Protein AF-A0A8J3TMH6-F1 (afdb_monomer_lite)

Foldseek 3Di:
DVVLLVVLLVLLVVLLVPLVVLLVVLVVCVVVLNLAVVVLVVLVVVLVVSVVSLVVSVVSCPPCRVSNVVSVVSSVVSVVSSVVSNVSNVVSVVVVVPDPPPPDDDDDDDDPDDDD

Structure (mmCIF, N/CA/C/O backbone):
data_AF-A0A8J3TMH6-F1
#
_entry.id   AF-A0A8J3TMH6-F1
#
loop_
_atom_site.group_PDB
_atom_site.id
_atom_site.type_symbol
_atom_site.label_atom_id
_atom_site.label_alt_id
_atom_site.label_comp_id
_atom_site.label_asym_id
_atom_site.label_entity_id
_atom_site.label_seq_id
_atom_site.pdbx_PDB_ins_code
_atom_site.Cartn_x
_atom_site.Cartn_y
_atom_site.Cartn_z
_atom_site.occupancy
_atom_site.B_iso_or_equiv
_atom_site.auth_seq_id
_atom_site.auth_comp_id
_atom_site.auth_asym_id
_atom_site.auth_atom_id
_atom_site.pdbx_PDB_model_num
ATOM 1 N N . MET A 1 1 ? 16.696 1.386 -23.619 1.00 78.50 1 MET A N 1
ATOM 2 C CA . MET A 1 1 ? 15.363 0.737 -23.656 1.00 78.50 1 MET A CA 1
ATOM 3 C C . MET A 1 1 ? 15.251 -0.391 -22.636 1.00 78.50 1 MET A C 1
ATOM 5 O O . MET A 1 1 ? 14.458 -0.252 -21.721 1.00 78.50 1 MET A O 1
ATOM 9 N N . ALA A 1 2 ? 16.015 -1.488 -22.762 1.00 90.19 2 ALA A N 1
ATOM 10 C CA . ALA A 1 2 ? 15.922 -2.626 -21.835 1.00 90.19 2 ALA A CA 1
ATOM 11 C C . ALA A 1 2 ? 16.377 -2.284 -20.406 1.00 90.19 2 ALA A C 1
ATOM 13 O O . ALA A 1 2 ? 15.669 -2.607 -19.463 1.00 90.19 2 ALA A O 1
ATOM 14 N N . GLU A 1 3 ? 17.492 -1.567 -20.269 1.00 91.75 3 GLU A N 1
ATOM 15 C CA . GLU A 1 3 ? 18.019 -1.099 -18.979 1.00 91.75 3 GLU A CA 1
ATOM 16 C C . GLU A 1 3 ? 17.031 -0.175 -18.252 1.00 91.75 3 GLU A C 1
ATOM 18 O O . GLU A 1 3 ? 16.625 -0.472 -17.139 1.00 91.75 3 GLU A O 1
ATOM 23 N N . GLN A 1 4 ? 16.504 0.846 -18.936 1.00 91.94 4 GLN A N 1
ATOM 24 C CA . GLN A 1 4 ? 15.466 1.726 -18.376 1.00 91.94 4 GLN A CA 1
ATOM 25 C C . GLN A 1 4 ? 14.213 0.962 -17.922 1.00 91.94 4 GLN A C 1
ATOM 27 O O . GLN A 1 4 ? 13.669 1.265 -16.866 1.00 91.94 4 GLN A O 1
ATOM 32 N N . ARG A 1 5 ? 13.758 -0.052 -18.679 1.00 95.44 5 ARG A N 1
ATOM 33 C CA . ARG A 1 5 ? 12.649 -0.907 -18.223 1.00 95.44 5 ARG A CA 1
ATOM 34 C C . ARG A 1 5 ? 13.018 -1.681 -16.963 1.00 95.44 5 ARG A C 1
ATOM 36 O O . ARG A 1 5 ? 12.193 -1.735 -16.068 1.00 95.44 5 ARG A O 1
ATOM 43 N N . ALA A 1 6 ? 14.221 -2.250 -16.890 1.00 96.56 6 ALA A N 1
ATOM 44 C CA . ALA A 1 6 ? 14.680 -2.989 -15.715 1.00 96.56 6 ALA A CA 1
ATOM 45 C C . ALA A 1 6 ? 14.780 -2.088 -14.472 1.00 96.56 6 ALA A C 1
ATOM 47 O O . ALA A 1 6 ? 14.364 -2.493 -13.393 1.00 96.56 6 ALA A O 1
ATOM 48 N N . GLU A 1 7 ? 15.243 -0.845 -14.628 1.00 97.25 7 GLU A N 1
ATOM 49 C CA . GLU A 1 7 ? 15.255 0.143 -13.543 1.00 97.25 7 GLU A CA 1
ATOM 50 C C . GLU A 1 7 ? 13.842 0.474 -13.044 1.00 97.25 7 GLU A C 1
ATOM 52 O O . GLU A 1 7 ? 13.613 0.524 -11.839 1.00 97.25 7 GLU A O 1
ATOM 57 N N . ARG A 1 8 ? 12.881 0.705 -13.954 1.00 98.44 8 ARG A N 1
ATOM 58 C CA . ARG A 1 8 ? 11.480 0.947 -13.560 1.00 98.44 8 ARG A CA 1
ATOM 59 C C . ARG A 1 8 ? 10.862 -0.288 -12.902 1.00 98.44 8 ARG A C 1
ATOM 61 O O . ARG A 1 8 ? 10.111 -0.150 -11.945 1.00 98.44 8 ARG A O 1
ATOM 68 N N . ASP A 1 9 ? 11.180 -1.478 -13.408 1.00 98.19 9 ASP A N 1
ATOM 69 C CA . ASP A 1 9 ? 10.691 -2.750 -12.874 1.00 98.19 9 ASP A CA 1
ATOM 70 C C . ASP A 1 9 ? 11.177 -2.984 -11.439 1.00 98.19 9 ASP A C 1
ATOM 72 O O . ASP A 1 9 ? 10.385 -3.370 -10.583 1.00 98.19 9 ASP A O 1
ATOM 76 N N . ALA A 1 10 ? 12.443 -2.658 -11.155 1.00 98.50 10 ALA A N 1
ATOM 77 C CA . ALA A 1 10 ? 13.001 -2.705 -9.807 1.00 98.50 10 ALA A CA 1
ATOM 78 C C . ALA A 1 10 ? 12.283 -1.734 -8.856 1.00 98.50 10 ALA A C 1
ATOM 80 O O . ALA A 1 10 ? 11.852 -2.141 -7.782 1.00 98.50 10 ALA A O 1
ATOM 81 N N . GLU A 1 11 ? 12.065 -0.479 -9.267 1.00 98.62 11 GLU A N 1
ATOM 82 C CA . GLU A 1 11 ? 11.321 0.480 -8.438 1.00 98.62 11 GLU A CA 1
ATOM 83 C C . GLU A 1 11 ? 9.869 0.034 -8.188 1.00 98.62 11 GLU A C 1
ATOM 85 O O . GLU A 1 11 ? 9.356 0.175 -7.079 1.00 98.62 11 GLU A O 1
ATOM 90 N N . TYR A 1 12 ? 9.190 -0.531 -9.193 1.00 98.81 12 TYR A N 1
ATOM 91 C CA . TYR A 1 12 ? 7.853 -1.100 -9.003 1.00 98.81 12 TYR A CA 1
ATOM 92 C C . TYR A 1 12 ? 7.864 -2.303 -8.054 1.00 98.81 12 TYR A C 1
ATOM 94 O O . TYR A 1 12 ? 6.944 -2.440 -7.247 1.00 98.81 12 TYR A O 1
ATOM 102 N N . ALA A 1 13 ? 8.886 -3.159 -8.125 1.00 98.75 13 ALA A N 1
ATOM 103 C CA . ALA A 1 13 ? 9.043 -4.283 -7.210 1.00 98.75 13 ALA A CA 1
ATOM 104 C C . ALA A 1 13 ? 9.215 -3.812 -5.758 1.00 98.75 13 ALA A C 1
ATOM 106 O O . ALA A 1 13 ? 8.595 -4.392 -4.870 1.00 98.75 13 ALA A O 1
ATOM 107 N N . GLU A 1 14 ? 9.946 -2.719 -5.515 1.00 98.75 14 GLU A N 1
ATOM 108 C CA . GLU A 1 14 ? 10.066 -2.138 -4.171 1.00 98.75 14 GLU A CA 1
ATOM 109 C C . GLU A 1 14 ? 8.718 -1.633 -3.627 1.00 98.75 14 GLU A C 1
ATOM 111 O O . GLU A 1 14 ? 8.433 -1.791 -2.437 1.00 98.75 14 GLU A O 1
ATOM 116 N N . VAL A 1 15 ? 7.854 -1.054 -4.475 1.00 98.75 15 VAL A N 1
ATOM 117 C CA . VAL A 1 15 ? 6.484 -0.686 -4.063 1.00 98.75 15 VAL A CA 1
ATOM 118 C C . VAL A 1 15 ? 5.729 -1.931 -3.609 1.00 98.75 15 VAL A C 1
ATOM 120 O O . VAL A 1 15 ? 5.159 -1.945 -2.518 1.00 98.75 15 VAL A O 1
ATOM 123 N N . VAL A 1 16 ? 5.751 -2.988 -4.427 1.00 98.88 16 VAL A N 1
ATOM 124 C CA . VAL A 1 16 ? 5.078 -4.257 -4.115 1.00 98.88 16 VAL A CA 1
ATOM 125 C C . VAL A 1 16 ? 5.616 -4.856 -2.818 1.00 98.88 16 VAL A C 1
ATOM 127 O O . VAL A 1 16 ? 4.822 -5.290 -1.995 1.00 98.88 16 VAL A O 1
ATOM 130 N N . GLU A 1 17 ? 6.929 -4.834 -2.598 1.00 98.81 17 GLU A N 1
ATOM 131 C CA . GLU A 1 17 ? 7.573 -5.384 -1.401 1.00 98.81 17 GLU A CA 1
ATOM 132 C C . GLU A 1 17 ? 7.180 -4.653 -0.111 1.00 98.81 17 GLU A C 1
ATOM 134 O O . GLU A 1 17 ? 7.104 -5.277 0.946 1.00 98.81 17 GLU A O 1
ATOM 139 N N . ARG A 1 18 ? 6.910 -3.343 -0.172 1.00 98.69 18 ARG A N 1
ATOM 140 C CA . ARG A 1 18 ? 6.609 -2.535 1.023 1.00 98.69 18 ARG A CA 1
ATOM 141 C C . ARG A 1 18 ? 5.134 -2.521 1.421 1.00 98.69 18 ARG A C 1
ATOM 143 O O . ARG A 1 18 ? 4.828 -2.343 2.598 1.00 98.69 18 ARG A O 1
ATOM 150 N N . THR A 1 19 ? 4.218 -2.736 0.478 1.00 98.75 19 THR A N 1
ATOM 151 C CA . THR A 1 19 ? 2.766 -2.764 0.759 1.00 98.75 19 THR A CA 1
ATOM 152 C C . THR A 1 19 ? 2.300 -3.807 1.799 1.00 98.75 19 THR A C 1
ATOM 154 O O . THR A 1 19 ? 1.382 -3.488 2.554 1.00 98.75 19 THR A O 1
ATOM 157 N N . PRO A 1 20 ? 2.904 -5.008 1.950 1.00 98.75 20 PRO A N 1
ATOM 158 C CA . PRO A 1 20 ? 2.470 -5.993 2.939 1.00 98.75 20 PRO A CA 1
ATOM 159 C C . PRO A 1 20 ? 2.618 -5.521 4.386 1.00 98.75 20 PRO A C 1
ATOM 161 O O . PRO A 1 20 ? 1.818 -5.924 5.225 1.00 98.75 20 PRO A O 1
ATOM 164 N N . ALA A 1 21 ? 3.607 -4.670 4.686 1.00 98.62 21 ALA A N 1
ATOM 165 C CA . ALA A 1 21 ? 3.788 -4.126 6.032 1.00 98.62 21 ALA A CA 1
ATOM 166 C C . ALA A 1 21 ? 2.604 -3.229 6.429 1.00 98.62 21 ALA A C 1
ATOM 168 O O . ALA A 1 21 ? 2.012 -3.437 7.483 1.00 98.62 21 ALA A O 1
ATOM 169 N N . PHE A 1 22 ? 2.196 -2.329 5.530 1.00 98.62 22 PHE A N 1
ATOM 170 C CA . PHE A 1 22 ? 1.009 -1.487 5.698 1.00 98.62 22 PHE A CA 1
ATOM 171 C C . PHE A 1 22 ? -0.268 -2.321 5.891 1.00 98.62 22 PHE A C 1
ATOM 173 O O . PHE A 1 22 ? -1.058 -2.083 6.801 1.00 98.62 22 PHE A O 1
ATOM 180 N N . LEU A 1 23 ? -0.459 -3.358 5.068 1.00 98.75 23 LEU A N 1
ATOM 181 C CA . LEU A 1 23 ? -1.619 -4.249 5.185 1.00 98.75 23 LEU A CA 1
ATOM 182 C C . LEU A 1 23 ? -1.641 -5.006 6.524 1.00 98.75 23 LEU A C 1
ATOM 184 O O . LEU A 1 23 ? -2.705 -5.175 7.124 1.00 98.75 23 LEU A O 1
ATOM 188 N N . ALA A 1 24 ? -0.480 -5.465 6.995 1.00 98.62 24 ALA A N 1
ATOM 189 C CA . ALA A 1 24 ? -0.354 -6.162 8.272 1.00 98.62 24 ALA A CA 1
ATOM 190 C C . ALA A 1 24 ? -0.634 -5.240 9.467 1.00 98.62 24 ALA A C 1
ATOM 192 O O . ALA A 1 24 ? -1.219 -5.681 10.460 1.00 98.62 24 ALA A O 1
ATOM 193 N N . GLU A 1 25 ? -0.248 -3.970 9.370 1.00 98.19 25 GLU A N 1
ATOM 194 C CA . GLU A 1 25 ? -0.535 -2.949 10.374 1.00 98.19 25 GLU A CA 1
ATOM 195 C C . GLU A 1 25 ? -2.039 -2.679 10.477 1.00 98.19 25 GLU A C 1
ATOM 197 O O . GLU A 1 25 ? -2.609 -2.907 11.545 1.00 98.19 25 GLU A O 1
ATOM 202 N N . ILE A 1 26 ? -2.718 -2.382 9.359 1.00 97.88 26 ILE A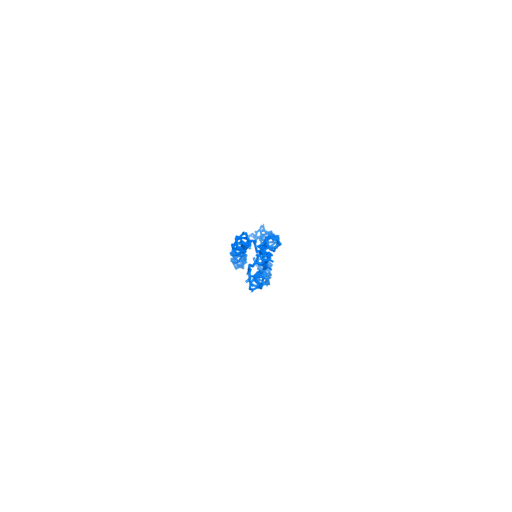 N 1
ATOM 203 C CA . ILE A 1 26 ? -4.187 -2.235 9.325 1.00 97.88 26 ILE A CA 1
ATOM 204 C C . ILE A 1 26 ? -4.882 -3.457 9.934 1.00 97.88 26 ILE A C 1
ATOM 206 O O . ILE A 1 26 ? -5.798 -3.328 10.753 1.00 97.88 26 ILE A O 1
ATOM 210 N N . GLN A 1 27 ? -4.455 -4.665 9.554 1.00 97.38 27 GLN A N 1
ATOM 211 C CA . GLN A 1 27 ? -5.036 -5.894 10.087 1.00 97.38 27 GLN A CA 1
ATOM 212 C C . GLN A 1 27 ? -4.825 -6.007 11.602 1.00 97.38 27 GLN A C 1
ATOM 214 O O . GLN A 1 27 ? -5.743 -6.403 12.324 1.00 97.38 27 GLN A O 1
ATOM 219 N N . THR A 1 28 ? -3.632 -5.663 12.087 1.00 97.31 28 THR A N 1
ATOM 220 C CA . THR A 1 28 ? -3.289 -5.709 13.511 1.00 97.31 28 THR A CA 1
ATOM 221 C C . THR A 1 28 ? -4.131 -4.722 14.311 1.00 97.31 28 THR A C 1
ATOM 223 O O . THR A 1 28 ? -4.688 -5.100 15.346 1.00 97.31 28 THR A O 1
ATOM 226 N N . GLU A 1 29 ? -4.278 -3.490 13.830 1.00 96.19 29 GLU A N 1
ATOM 227 C CA . GLU A 1 29 ? -5.086 -2.470 14.497 1.00 96.19 29 GLU A CA 1
ATOM 228 C C . GLU A 1 29 ? -6.570 -2.824 14.500 1.00 96.19 29 GLU A C 1
ATOM 230 O O . GLU A 1 29 ? -7.229 -2.763 15.544 1.00 96.19 29 GLU A O 1
ATOM 235 N N . THR A 1 30 ? -7.077 -3.325 13.373 1.00 94.00 30 THR A N 1
ATOM 236 C CA . THR A 1 30 ? -8.448 -3.840 13.269 1.00 94.00 30 THR A CA 1
ATOM 237 C C . THR A 1 30 ? -8.688 -4.971 14.271 1.00 94.00 30 THR A C 1
ATOM 239 O O . THR A 1 30 ? -9.654 -4.935 15.033 1.00 94.00 30 THR A O 1
ATOM 242 N N . ALA A 1 31 ? -7.790 -5.961 14.329 1.00 94.25 31 ALA A N 1
ATOM 243 C CA . ALA A 1 31 ? -7.915 -7.113 15.223 1.00 94.25 31 ALA A CA 1
ATOM 244 C C . ALA A 1 31 ? -7.835 -6.732 16.711 1.00 94.25 31 ALA A C 1
ATOM 246 O O . ALA A 1 31 ? -8.434 -7.399 17.555 1.00 94.25 31 ALA A O 1
ATOM 247 N N . ARG A 1 32 ? -7.118 -5.653 17.040 1.00 94.19 32 ARG A N 1
ATOM 248 C CA . ARG A 1 32 ? -7.028 -5.101 18.401 1.00 94.19 32 ARG A CA 1
ATOM 249 C C . ARG A 1 32 ? -8.205 -4.195 18.769 1.00 94.19 32 ARG A C 1
ATOM 251 O O . ARG A 1 32 ? -8.243 -3.703 19.894 1.00 94.19 32 ARG A O 1
ATOM 258 N N . GLY A 1 33 ? -9.152 -3.968 17.855 1.00 90.94 33 GLY A N 1
ATOM 259 C CA . GLY A 1 33 ? -10.257 -3.032 18.063 1.00 90.94 33 GLY A CA 1
ATOM 260 C C . GLY A 1 33 ? -9.795 -1.575 18.138 1.00 90.94 33 GLY A C 1
ATOM 261 O O . GL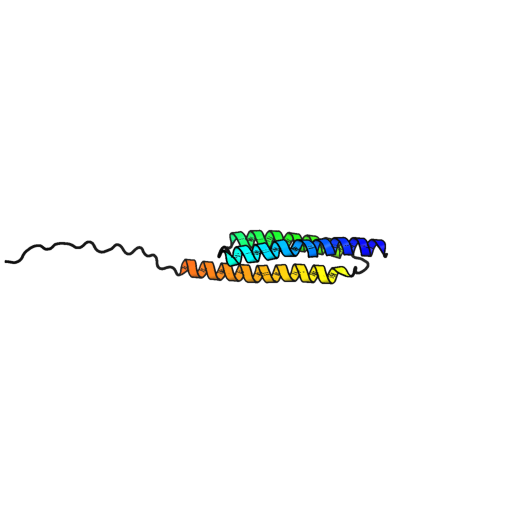Y A 1 33 ? -10.459 -0.758 18.770 1.00 90.94 33 GLY A O 1
ATOM 262 N N . ARG A 1 34 ? -8.648 -1.259 17.525 1.00 92.38 34 ARG A N 1
ATOM 263 C CA . ARG A 1 34 ? -8.040 0.077 17.480 1.00 92.38 34 ARG A CA 1
ATOM 264 C C . ARG A 1 34 ? -8.286 0.792 16.149 1.00 92.38 34 ARG A C 1
ATOM 266 O O . ARG A 1 34 ? -7.598 1.749 15.833 1.00 92.38 34 ARG A O 1
ATOM 273 N N . ALA A 1 35 ? -9.308 0.389 15.396 1.00 93.38 35 ALA A N 1
ATOM 274 C CA . ALA A 1 35 ? -9.817 1.199 14.293 1.00 93.38 35 ALA A CA 1
ATOM 275 C C . ALA A 1 35 ? -10.434 2.489 14.855 1.00 93.38 35 ALA A C 1
ATOM 277 O O . ALA A 1 35 ? -11.582 2.500 15.290 1.00 93.38 35 ALA A O 1
ATOM 278 N N . THR A 1 36 ? -9.645 3.558 14.911 1.00 94.94 36 THR A N 1
ATOM 279 C CA . THR A 1 36 ? -10.063 4.890 15.366 1.00 94.94 36 THR A CA 1
ATOM 280 C C . THR A 1 36 ? -9.768 5.910 14.275 1.00 94.94 36 THR A C 1
ATOM 282 O O . THR A 1 36 ? -8.925 5.658 13.419 1.00 94.94 36 THR A O 1
ATOM 285 N N . TYR A 1 37 ? -10.418 7.076 14.311 1.00 95.19 37 TYR A N 1
ATOM 286 C CA . TYR A 1 37 ? -10.156 8.124 13.319 1.00 95.19 37 TYR A CA 1
ATOM 287 C C . TYR A 1 37 ? -8.691 8.579 13.293 1.00 95.19 37 TYR A C 1
ATOM 289 O O . TYR A 1 37 ? -8.169 8.831 12.219 1.00 95.19 37 TYR A O 1
ATOM 297 N N . ALA A 1 38 ? -8.009 8.616 14.442 1.00 96.12 38 ALA A N 1
ATOM 298 C CA . ALA A 1 38 ? -6.593 8.981 14.492 1.00 96.12 38 ALA A CA 1
ATOM 299 C C . ALA A 1 38 ? -5.701 7.968 13.746 1.00 96.12 38 ALA A C 1
ATOM 301 O O . ALA A 1 38 ? -4.820 8.358 12.990 1.00 96.12 38 ALA A O 1
ATOM 302 N N . GLU A 1 39 ? -5.967 6.672 13.919 1.00 97.00 39 GLU A N 1
ATOM 303 C CA . GLU A 1 39 ? -5.231 5.592 13.238 1.00 97.00 39 GLU A CA 1
ATOM 304 C C . GLU A 1 39 ? -5.554 5.553 11.733 1.00 97.00 39 GLU A C 1
ATOM 306 O O . GLU A 1 39 ? -4.701 5.228 10.906 1.00 97.00 39 GLU A O 1
ATOM 311 N N . VAL A 1 40 ? -6.788 5.914 11.363 1.00 98.19 40 VAL A N 1
ATOM 312 C CA . VAL A 1 40 ? -7.194 6.104 9.964 1.00 98.19 40 VAL A CA 1
ATOM 313 C C . VAL A 1 40 ? -6.425 7.264 9.336 1.00 98.19 40 VAL A C 1
ATOM 315 O O . VAL A 1 40 ? -5.828 7.060 8.288 1.00 98.19 40 VAL A O 1
ATOM 318 N N . GLU A 1 41 ? -6.376 8.439 9.972 1.00 98.19 41 GLU A N 1
ATOM 319 C CA . GLU A 1 41 ? -5.643 9.609 9.459 1.00 98.19 41 GLU A CA 1
ATOM 320 C C . GLU A 1 41 ? -4.140 9.317 9.280 1.00 98.19 41 GLU A C 1
ATOM 322 O O . GLU A 1 41 ? -3.528 9.731 8.291 1.00 98.19 41 GLU A O 1
ATOM 327 N N . GLU A 1 42 ? -3.532 8.562 10.201 1.00 97.94 42 GLU A N 1
ATOM 328 C CA . GLU A 1 42 ? -2.147 8.099 10.059 1.00 97.94 42 GLU A CA 1
ATOM 329 C C . GLU A 1 42 ? -1.986 7.165 8.848 1.00 97.94 42 GLU A C 1
ATOM 331 O O . GLU A 1 42 ? -1.113 7.377 7.999 1.00 97.94 42 GLU A O 1
ATOM 336 N N . SER A 1 43 ? -2.887 6.191 8.706 1.00 98.31 43 SER A N 1
ATOM 337 C CA . SER A 1 43 ? -2.882 5.247 7.585 1.00 98.31 43 SER A CA 1
ATOM 338 C C . SER A 1 43 ? -3.170 5.923 6.233 1.00 98.31 43 SER A C 1
ATOM 340 O O . SER A 1 43 ? -2.604 5.527 5.213 1.00 98.31 43 SER A O 1
ATOM 342 N N . GLU A 1 44 ? -4.008 6.962 6.195 1.00 98.75 44 GLU A N 1
ATOM 343 C CA . GLU A 1 44 ? -4.252 7.802 5.014 1.00 98.75 44 GLU A CA 1
ATOM 344 C C . GLU A 1 44 ? -2.969 8.513 4.575 1.00 98.75 44 GLU A C 1
ATOM 346 O O . GLU A 1 44 ? -2.625 8.501 3.388 1.00 98.75 44 GLU A O 1
ATOM 351 N N . ALA A 1 45 ? -2.224 9.088 5.524 1.00 98.69 45 ALA A N 1
ATOM 352 C CA . ALA A 1 45 ? -0.950 9.740 5.238 1.00 98.69 45 ALA A CA 1
ATOM 353 C C . ALA A 1 45 ? 0.092 8.750 4.689 1.00 98.69 45 ALA A C 1
ATOM 355 O O . ALA A 1 45 ? 0.859 9.096 3.784 1.00 98.69 45 ALA A O 1
ATOM 356 N N . ASP A 1 46 ? 0.118 7.516 5.193 1.00 98.38 46 ASP A N 1
ATOM 357 C CA . ASP A 1 46 ? 1.006 6.467 4.687 1.00 98.38 46 ASP A CA 1
ATOM 358 C C . ASP A 1 46 ? 0.600 5.950 3.308 1.00 98.38 46 ASP A C 1
ATOM 360 O O . ASP A 1 46 ? 1.450 5.803 2.420 1.00 98.38 46 ASP A O 1
ATOM 364 N N . LEU A 1 47 ? -0.695 5.747 3.072 1.00 98.75 47 LEU A N 1
ATOM 365 C CA . LEU A 1 47 ? -1.209 5.409 1.752 1.00 98.75 47 LEU A CA 1
ATOM 366 C C . LEU A 1 47 ? -0.866 6.505 0.730 1.00 98.75 47 LEU A C 1
ATOM 368 O O . LEU A 1 47 ? -0.385 6.195 -0.363 1.00 98.75 47 LEU A O 1
ATOM 372 N N . GLU A 1 48 ? -1.013 7.784 1.089 1.00 98.81 48 GLU A N 1
ATOM 373 C CA . GLU A 1 48 ? -0.662 8.908 0.214 1.00 98.81 48 GLU A CA 1
ATOM 374 C C . GLU A 1 48 ? 0.822 8.862 -0.209 1.00 98.81 48 GLU A C 1
ATOM 376 O O . GLU A 1 48 ? 1.161 9.186 -1.354 1.00 98.81 48 GLU A O 1
ATOM 381 N N . ARG A 1 49 ? 1.727 8.395 0.668 1.00 98.69 49 ARG A N 1
ATOM 382 C CA . ARG A 1 49 ? 3.149 8.193 0.325 1.00 98.69 49 ARG A CA 1
ATOM 383 C C . ARG A 1 49 ? 3.321 7.112 -0.741 1.00 98.69 49 ARG A C 1
ATOM 385 O O . ARG A 1 49 ? 4.072 7.333 -1.694 1.00 98.69 49 ARG A O 1
ATOM 392 N N . PHE A 1 50 ? 2.620 5.981 -0.629 1.00 98.62 50 PHE A N 1
ATOM 393 C CA . PHE A 1 50 ? 2.638 4.938 -1.662 1.00 98.62 50 PHE A CA 1
ATOM 394 C C . PHE A 1 50 ? 2.091 5.445 -2.997 1.00 98.62 50 PHE A C 1
ATOM 396 O O . PHE A 1 50 ? 2.672 5.176 -4.049 1.00 98.62 50 PHE A O 1
ATOM 403 N N . GLU A 1 51 ? 1.003 6.212 -2.967 1.00 98.75 51 GLU A N 1
ATOM 404 C CA . GLU A 1 51 ? 0.385 6.774 -4.166 1.00 98.75 51 GLU A CA 1
ATOM 405 C C . GLU A 1 51 ? 1.307 7.763 -4.881 1.00 98.75 51 GLU A C 1
ATOM 407 O O . GLU A 1 51 ? 1.510 7.655 -6.094 1.00 98.75 51 GLU A O 1
ATOM 412 N N . LYS A 1 52 ? 1.916 8.686 -4.128 1.00 98.88 52 LYS A N 1
ATOM 413 C CA . LYS A 1 52 ? 2.895 9.649 -4.648 1.00 98.88 52 LYS A CA 1
ATOM 414 C C . LYS A 1 52 ? 4.115 8.945 -5.230 1.00 98.88 52 LYS A C 1
ATOM 416 O O . LYS A 1 52 ? 4.569 9.305 -6.318 1.00 98.88 52 LYS A O 1
ATOM 421 N N . TRP A 1 53 ? 4.632 7.929 -4.542 1.00 98.69 53 TRP A N 1
ATOM 422 C CA . TRP A 1 53 ? 5.772 7.158 -5.027 1.00 98.69 53 TRP A CA 1
ATOM 423 C C . TRP A 1 53 ? 5.437 6.422 -6.327 1.00 98.69 53 TRP A C 1
ATOM 425 O O . TRP A 1 53 ? 6.141 6.595 -7.323 1.00 98.69 53 TRP A O 1
ATOM 435 N N . LEU A 1 54 ? 4.318 5.693 -6.363 1.00 98.81 54 LEU A N 1
ATOM 436 C CA . LEU A 1 54 ? 3.860 4.973 -7.549 1.00 98.81 54 LEU A CA 1
ATOM 437 C C . LEU A 1 54 ? 3.638 5.911 -8.745 1.00 98.81 54 LEU A C 1
ATOM 439 O O . LEU A 1 54 ? 4.054 5.596 -9.863 1.00 98.81 54 LEU A O 1
ATOM 443 N N . ALA A 1 55 ? 3.019 7.072 -8.513 1.00 98.75 55 ALA A N 1
ATOM 444 C CA . ALA A 1 55 ? 2.827 8.097 -9.534 1.00 98.75 55 ALA A CA 1
ATOM 445 C C . ALA A 1 55 ? 4.168 8.631 -10.064 1.00 98.75 55 ALA A C 1
ATOM 447 O O . ALA A 1 55 ? 4.328 8.797 -11.273 1.00 98.75 55 ALA A O 1
ATOM 448 N N . GLY A 1 56 ? 5.155 8.835 -9.187 1.00 98.75 56 GLY A N 1
ATOM 449 C CA . GLY A 1 56 ? 6.506 9.253 -9.566 1.00 98.75 56 GLY A CA 1
ATOM 450 C C . GLY A 1 56 ? 7.259 8.218 -10.409 1.00 98.75 56 GLY A C 1
ATOM 451 O O . GLY A 1 56 ? 7.986 8.589 -11.334 1.00 98.75 56 GLY A O 1
ATOM 452 N N . ILE A 1 57 ? 7.072 6.920 -10.145 1.00 98.50 57 ILE A N 1
ATOM 453 C CA . ILE A 1 57 ? 7.626 5.854 -10.996 1.00 98.50 57 ILE A CA 1
ATOM 454 C C . ILE A 1 57 ? 6.930 5.875 -12.361 1.00 98.50 57 ILE A C 1
ATOM 456 O O . ILE A 1 57 ? 7.606 5.928 -13.388 1.00 98.50 57 ILE A O 1
ATOM 460 N N . ALA A 1 58 ? 5.591 5.905 -12.375 1.00 98.38 58 ALA A N 1
ATOM 461 C CA . ALA A 1 58 ? 4.789 5.895 -13.599 1.00 98.38 58 ALA A CA 1
ATOM 462 C C . ALA A 1 58 ? 5.057 7.102 -14.508 1.00 98.38 58 ALA A C 1
ATOM 464 O O . ALA A 1 58 ? 5.143 6.944 -15.722 1.00 98.38 58 ALA A O 1
ATOM 465 N N . ALA A 1 59 ? 5.275 8.289 -13.939 1.00 98.44 59 ALA A N 1
ATOM 466 C CA . ALA A 1 59 ? 5.636 9.485 -14.699 1.00 98.44 59 ALA A CA 1
ATOM 467 C C . ALA A 1 59 ? 6.987 9.358 -15.431 1.00 98.44 59 ALA A C 1
ATOM 469 O O . ALA A 1 59 ? 7.234 10.082 -16.393 1.00 98.44 59 ALA A O 1
ATOM 470 N N . ARG A 1 60 ? 7.864 8.449 -14.982 1.00 97.81 60 ARG A N 1
ATOM 471 C CA . ARG A 1 60 ? 9.180 8.177 -15.583 1.00 97.81 60 ARG A CA 1
ATOM 472 C C . ARG A 1 60 ? 9.199 6.905 -16.437 1.00 97.81 60 ARG A C 1
ATOM 474 O O . ARG A 1 60 ? 10.233 6.593 -17.025 1.00 97.81 60 ARG A O 1
ATOM 481 N N . ASP A 1 61 ? 8.095 6.163 -16.512 1.00 97.94 61 ASP A N 1
ATOM 482 C CA . ASP A 1 61 ? 8.014 4.915 -17.270 1.00 97.94 61 ASP A CA 1
ATOM 483 C C . ASP A 1 61 ? 7.568 5.147 -18.721 1.00 97.94 61 ASP A C 1
ATOM 485 O O . ASP A 1 61 ? 6.417 4.946 -19.099 1.00 97.94 61 ASP A O 1
ATOM 489 N N . TYR A 1 62 ? 8.514 5.549 -19.569 1.00 96.56 62 TYR A N 1
ATOM 490 C CA . TYR A 1 62 ? 8.262 5.774 -20.998 1.00 96.56 62 TYR A CA 1
ATOM 491 C C . TYR A 1 62 ? 8.114 4.483 -21.816 1.00 96.56 62 TYR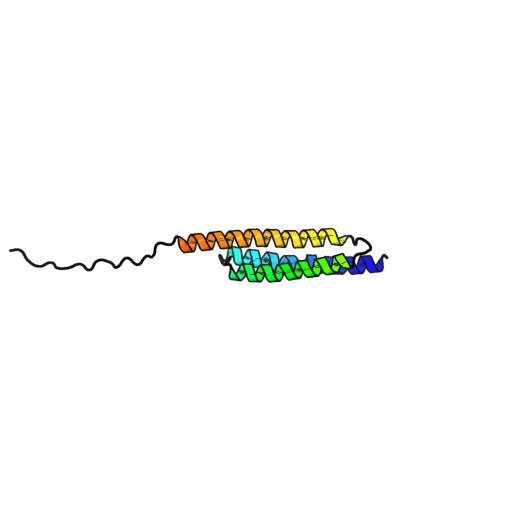 A C 1
ATOM 493 O O . TYR A 1 62 ? 7.719 4.534 -22.982 1.00 96.56 62 TYR A O 1
ATOM 501 N N . PHE A 1 63 ? 8.472 3.327 -21.245 1.00 95.94 63 PHE A N 1
ATOM 502 C CA . PHE A 1 63 ? 8.598 2.067 -21.985 1.00 95.94 63 PHE A CA 1
ATOM 503 C C . PHE A 1 63 ? 7.743 0.932 -21.435 1.00 95.94 63 PHE A C 1
ATOM 505 O O . PHE A 1 63 ? 7.936 -0.207 -21.867 1.00 95.94 63 PHE A O 1
ATOM 512 N N . ASN A 1 64 ? 6.788 1.250 -20.560 1.00 94.88 64 ASN A N 1
ATOM 513 C CA . ASN A 1 64 ? 5.818 0.325 -19.987 1.00 94.88 64 ASN A CA 1
ATOM 514 C C . ASN A 1 64 ? 6.503 -0.902 -19.371 1.00 94.88 64 ASN A C 1
ATOM 516 O O . ASN A 1 64 ? 6.382 -2.023 -19.876 1.00 94.88 64 ASN A O 1
ATOM 520 N N . ALA A 1 65 ? 7.268 -0.682 -18.305 1.00 97.69 65 ALA A N 1
ATOM 521 C CA . ALA A 1 65 ? 7.889 -1.763 -17.555 1.00 97.69 65 ALA A CA 1
ATOM 522 C C . ALA A 1 65 ? 6.825 -2.742 -17.007 1.00 97.69 65 ALA A C 1
ATOM 524 O O . ALA A 1 65 ? 5.755 -2.318 -16.554 1.00 97.69 65 ALA A O 1
ATOM 525 N N . PRO A 1 66 ? 7.084 -4.062 -17.056 1.00 97.19 66 PRO A N 1
ATOM 526 C CA . PRO A 1 66 ? 6.061 -5.078 -16.803 1.00 97.19 66 PRO A CA 1
ATOM 527 C C . PRO A 1 66 ? 5.504 -5.054 -15.368 1.00 97.19 66 PRO A C 1
ATOM 529 O O . PRO A 1 66 ? 4.315 -5.314 -15.170 1.00 97.19 66 PRO A O 1
ATOM 532 N N . GLY A 1 67 ? 6.311 -4.677 -14.375 1.00 98.19 67 GLY A N 1
ATOM 533 C CA . GLY A 1 67 ? 5.937 -4.613 -12.961 1.00 98.19 67 GLY A CA 1
ATOM 534 C C . GLY A 1 67 ? 4.905 -3.540 -12.610 1.00 98.19 67 GLY A C 1
ATOM 535 O O . GLY A 1 67 ? 4.276 -3.618 -11.553 1.00 98.19 67 GLY A O 1
ATOM 536 N N . GLY A 1 68 ? 4.640 -2.576 -13.500 1.00 98.44 68 GLY A N 1
ATOM 537 C CA . GLY A 1 68 ? 3.716 -1.477 -13.213 1.00 98.44 68 GLY A CA 1
ATOM 538 C C . GLY A 1 68 ? 2.291 -1.939 -12.887 1.00 98.44 68 GLY A C 1
ATOM 539 O O . GLY A 1 68 ? 1.607 -1.318 -12.072 1.00 98.44 68 GLY A O 1
ATOM 540 N N . ALA A 1 69 ? 1.828 -3.043 -13.483 1.00 98.56 69 ALA A N 1
ATOM 541 C CA . ALA A 1 69 ? 0.513 -3.606 -13.173 1.00 98.56 69 ALA A CA 1
ATOM 542 C C . ALA A 1 69 ? 0.451 -4.189 -11.751 1.00 98.56 69 ALA A C 1
ATOM 544 O O . ALA A 1 69 ? -0.527 -3.949 -11.042 1.00 98.56 69 ALA A O 1
ATOM 545 N N . ALA A 1 70 ? 1.500 -4.898 -11.325 1.00 98.75 70 ALA A N 1
ATOM 546 C CA . ALA A 1 70 ? 1.583 -5.480 -9.989 1.00 98.75 70 ALA A CA 1
ATOM 547 C C . ALA A 1 70 ? 1.644 -4.392 -8.908 1.00 98.75 70 ALA A C 1
ATOM 549 O O . ALA A 1 70 ? 0.886 -4.449 -7.944 1.00 98.75 70 ALA A O 1
ATOM 550 N N . ALA A 1 71 ? 2.457 -3.351 -9.111 1.00 98.88 71 ALA A N 1
ATOM 551 C CA . ALA A 1 71 ? 2.551 -2.232 -8.174 1.00 98.88 71 ALA A CA 1
ATOM 552 C C . ALA A 1 71 ? 1.223 -1.468 -8.036 1.00 98.88 71 ALA A C 1
ATOM 554 O O . ALA A 1 71 ? 0.800 -1.153 -6.925 1.00 98.88 71 ALA A O 1
ATOM 555 N N . ARG A 1 72 ? 0.509 -1.231 -9.150 1.00 98.88 72 ARG A N 1
ATOM 556 C CA . ARG A 1 72 ? -0.846 -0.652 -9.106 1.00 98.88 72 ARG A CA 1
ATOM 557 C C . ARG A 1 72 ? -1.818 -1.535 -8.333 1.00 98.88 72 ARG A C 1
ATOM 559 O O . ARG A 1 72 ? -2.574 -1.013 -7.522 1.00 98.88 72 ARG A O 1
ATOM 566 N N . ALA A 1 73 ? -1.806 -2.846 -8.569 1.00 98.88 73 ALA A N 1
ATOM 567 C CA . ALA A 1 73 ? -2.679 -3.775 -7.858 1.00 98.88 73 ALA A CA 1
ATOM 568 C C . ALA A 1 73 ? -2.387 -3.795 -6.349 1.00 98.88 73 ALA A C 1
ATOM 570 O O . ALA A 1 73 ? -3.322 -3.766 -5.556 1.00 98.88 73 ALA A O 1
ATOM 571 N N . ALA A 1 74 ? -1.112 -3.770 -5.957 1.00 98.81 74 ALA A N 1
ATOM 572 C CA . ALA A 1 74 ? -0.697 -3.739 -4.559 1.00 98.81 74 ALA A CA 1
ATOM 573 C C . ALA A 1 74 ? -1.173 -2.461 -3.842 1.00 98.81 74 ALA A C 1
ATOM 575 O O . ALA A 1 74 ? -1.816 -2.538 -2.799 1.00 98.81 74 ALA A O 1
ATOM 576 N N . VAL A 1 75 ? -0.979 -1.281 -4.443 1.00 98.88 75 VAL A N 1
ATOM 577 C CA . VAL A 1 75 ? -1.491 -0.021 -3.867 1.00 98.88 75 VAL A CA 1
ATOM 578 C C . VAL A 1 75 ? -3.025 0.009 -3.836 1.00 98.88 75 VAL A C 1
ATOM 580 O O . VAL A 1 75 ? -3.608 0.533 -2.892 1.00 98.88 75 VAL A O 1
ATOM 583 N N . GLN A 1 76 ? -3.708 -0.590 -4.817 1.00 98.88 76 GLN A N 1
ATOM 584 C CA . GLN A 1 76 ? -5.170 -0.732 -4.771 1.00 98.88 76 GLN A CA 1
ATOM 585 C C . GLN A 1 76 ? -5.645 -1.642 -3.631 1.00 98.88 76 GLN A C 1
ATOM 587 O O . GLN A 1 76 ? -6.669 -1.358 -3.016 1.00 98.88 76 GLN A O 1
ATOM 592 N N . GLN A 1 77 ? -4.898 -2.696 -3.296 1.00 98.81 77 GLN A N 1
ATOM 593 C CA . GLN A 1 77 ? -5.193 -3.509 -2.112 1.00 98.81 77 GLN A CA 1
ATOM 594 C C . GLN A 1 77 ? -5.055 -2.688 -0.825 1.00 98.81 77 GLN A C 1
ATOM 596 O O . GLN A 1 77 ? -5.931 -2.778 0.032 1.00 98.81 77 GLN A O 1
ATOM 601 N N . CYS A 1 78 ? -4.028 -1.837 -0.718 1.00 98.88 78 CYS A N 1
ATOM 602 C CA . CYS A 1 78 ? -3.889 -0.907 0.405 1.00 98.88 78 CYS A CA 1
ATOM 603 C C . CYS A 1 78 ? -5.085 0.052 0.516 1.00 98.88 78 CYS A C 1
ATOM 605 O O . CYS A 1 78 ? -5.623 0.216 1.607 1.00 98.88 78 CYS A O 1
ATOM 607 N N . ARG A 1 79 ? -5.556 0.622 -0.606 1.00 98.88 79 ARG A N 1
ATOM 608 C CA . ARG A 1 79 ? -6.761 1.477 -0.624 1.00 98.88 79 ARG A CA 1
ATOM 609 C C . ARG A 1 79 ? -7.996 0.744 -0.102 1.00 98.88 79 ARG A C 1
ATOM 611 O O . ARG A 1 79 ? -8.740 1.294 0.700 1.00 98.88 79 ARG A O 1
ATOM 618 N N . HIS A 1 80 ? -8.225 -0.490 -0.553 1.00 98.81 80 HIS A N 1
ATOM 619 C CA . HIS A 1 80 ? -9.368 -1.278 -0.087 1.00 98.81 80 HIS A CA 1
ATOM 620 C C . HIS A 1 80 ? -9.271 -1.605 1.406 1.00 98.81 80 HIS A C 1
ATOM 622 O O . HIS A 1 80 ? -10.262 -1.471 2.116 1.00 98.81 80 HIS A O 1
ATOM 628 N N . ALA A 1 81 ? -8.083 -1.985 1.885 1.00 98.62 81 ALA A N 1
ATOM 629 C CA . ALA A 1 81 ? -7.864 -2.257 3.301 1.00 98.62 81 ALA A CA 1
ATOM 630 C C . ALA A 1 81 ? -8.137 -1.018 4.168 1.00 98.62 81 ALA A C 1
ATOM 632 O O . ALA A 1 81 ? -8.792 -1.135 5.201 1.00 98.62 81 ALA A O 1
ATOM 633 N N . LEU A 1 82 ? -7.702 0.166 3.723 1.00 98.62 82 LEU A N 1
ATOM 634 C CA . LEU A 1 82 ? -7.971 1.418 4.426 1.00 98.62 82 LEU A CA 1
ATOM 635 C C . LEU A 1 82 ? -9.466 1.768 4.439 1.00 98.62 82 LEU A C 1
ATOM 637 O O . LEU A 1 82 ? -10.002 2.092 5.492 1.00 98.62 82 LEU A O 1
ATOM 641 N N . ALA A 1 83 ? -10.174 1.594 3.321 1.00 98.56 83 ALA A N 1
ATOM 642 C CA . ALA A 1 83 ? -11.618 1.836 3.262 1.00 98.56 83 ALA A CA 1
ATOM 643 C C . ALA A 1 83 ? -12.425 0.907 4.196 1.00 98.56 83 ALA A C 1
ATOM 645 O O . ALA A 1 83 ? -13.467 1.290 4.739 1.00 98.56 83 ALA A O 1
ATOM 646 N N . ASP A 1 84 ? -11.969 -0.333 4.392 1.00 98.12 84 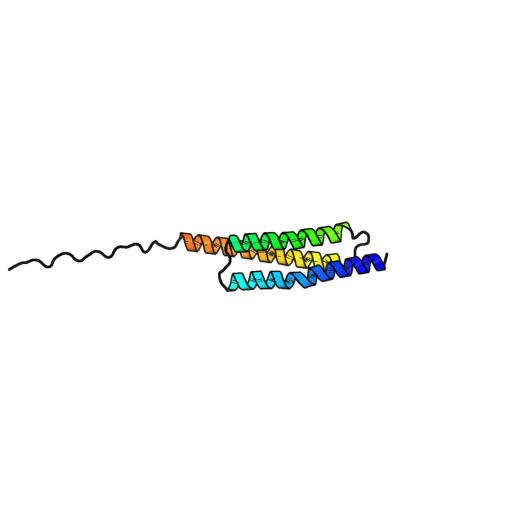ASP A N 1
ATOM 647 C CA . ASP A 1 84 ? -12.569 -1.244 5.370 1.00 98.12 84 ASP A CA 1
ATOM 648 C C . ASP A 1 84 ? -12.217 -0.839 6.814 1.00 98.12 84 ASP A C 1
ATOM 650 O O . ASP A 1 84 ? -13.070 -0.929 7.703 1.00 98.12 84 ASP A O 1
ATOM 654 N N . PHE A 1 85 ? -11.003 -0.329 7.042 1.00 97.75 85 PHE A N 1
ATOM 655 C CA . PHE A 1 85 ? -10.555 0.190 8.336 1.00 97.75 85 PHE A CA 1
ATOM 656 C C . PHE A 1 85 ? -11.332 1.443 8.768 1.00 97.75 85 PHE A C 1
ATOM 658 O O . PHE A 1 85 ? -11.835 1.500 9.891 1.00 97.75 85 PHE A O 1
ATOM 665 N N . GLU A 1 86 ? -11.548 2.390 7.852 1.00 98.06 86 GLU A N 1
ATOM 666 C CA . GLU A 1 86 ? -12.421 3.559 8.025 1.00 98.06 86 GLU A CA 1
ATOM 667 C C . GLU A 1 86 ? -13.836 3.151 8.450 1.00 98.06 86 GLU A C 1
ATOM 669 O O . GLU A 1 86 ? -14.414 3.690 9.398 1.00 98.06 86 GLU A O 1
ATOM 674 N N . ARG A 1 87 ? -14.402 2.140 7.781 1.00 97.25 87 ARG A N 1
ATOM 675 C CA . ARG A 1 87 ? -15.736 1.626 8.108 1.00 97.25 87 ARG A CA 1
ATOM 676 C C . ARG A 1 87 ? -15.782 0.997 9.497 1.00 97.25 87 ARG A C 1
ATOM 678 O O . ARG A 1 87 ? -16.779 1.150 10.204 1.00 97.25 87 ARG A O 1
ATOM 685 N N . ALA A 1 88 ? -14.726 0.294 9.899 1.00 95.50 88 ALA A N 1
ATOM 686 C CA . ALA A 1 88 ? -14.613 -0.248 11.247 1.00 95.50 88 ALA A CA 1
ATOM 687 C C . ALA A 1 88 ? -14.549 0.870 12.302 1.00 95.50 88 ALA A C 1
ATOM 689 O O . ALA A 1 88 ? -15.237 0.768 13.320 1.00 95.50 88 ALA A O 1
ATOM 690 N N . ALA A 1 89 ? -13.812 1.953 12.034 1.00 95.25 89 ALA A N 1
ATOM 691 C CA . ALA A 1 89 ? -13.739 3.114 12.919 1.00 95.25 89 ALA A CA 1
ATOM 692 C C . ALA A 1 89 ? -15.098 3.812 13.084 1.00 95.25 89 ALA A C 1
ATOM 694 O O . ALA A 1 89 ? -15.517 4.088 14.210 1.00 95.25 89 ALA A O 1
ATOM 695 N N . LEU A 1 90 ? -15.843 3.994 11.988 1.00 94.12 90 LEU A N 1
ATOM 696 C CA . LEU A 1 90 ? -17.215 4.517 12.011 1.00 94.12 90 LEU A CA 1
ATOM 697 C C . LEU A 1 90 ? -18.140 3.664 12.895 1.00 94.12 90 LEU A C 1
ATOM 699 O O . LEU A 1 90 ? -18.879 4.182 13.736 1.00 94.12 90 LEU A O 1
ATOM 703 N N . HIS A 1 91 ? -18.097 2.338 12.741 1.00 91.69 91 HIS A N 1
ATOM 704 C CA . HIS A 1 91 ? -18.900 1.440 13.572 1.00 91.69 91 HIS A CA 1
ATOM 705 C C . HIS A 1 91 ? -18.492 1.495 15.053 1.00 91.69 91 HIS A C 1
ATOM 707 O O . HIS A 1 91 ? -19.365 1.505 15.924 1.00 91.69 91 HIS A O 1
ATOM 713 N N . ALA A 1 92 ? -17.193 1.566 15.355 1.00 87.88 92 ALA A N 1
ATOM 714 C CA . ALA A 1 92 ? -16.697 1.675 16.726 1.00 87.88 92 ALA A CA 1
ATOM 715 C C . ALA A 1 92 ? -17.147 2.981 17.407 1.00 87.88 92 ALA A C 1
ATOM 717 O O . ALA A 1 92 ? -17.543 2.956 18.575 1.00 87.88 92 ALA A O 1
ATOM 718 N N . ASP A 1 93 ? -17.161 4.093 16.671 1.00 82.62 93 ASP A N 1
ATOM 719 C CA . ASP A 1 93 ? -17.615 5.397 17.163 1.00 82.62 93 ASP A CA 1
ATOM 720 C C . ASP A 1 93 ? -19.122 5.403 17.475 1.00 82.62 93 ASP A C 1
ATOM 722 O O . ASP A 1 93 ? -19.540 5.767 18.578 1.00 82.62 93 ASP A O 1
ATOM 726 N N . THR A 1 94 ? -19.952 4.867 16.570 1.00 75.75 94 THR A N 1
ATOM 727 C CA . THR A 1 94 ? -21.406 4.740 16.814 1.00 75.75 94 THR A CA 1
ATOM 728 C C . THR A 1 94 ? -21.733 3.836 18.011 1.00 75.75 94 THR A C 1
ATOM 730 O O . THR A 1 94 ? -22.656 4.126 18.778 1.00 75.75 94 THR A O 1
ATOM 733 N N . ALA A 1 95 ? -20.952 2.773 18.237 1.00 71.19 95 ALA A N 1
ATOM 734 C CA . ALA A 1 95 ? -21.066 1.927 19.426 1.00 71.19 95 ALA A CA 1
ATOM 735 C C . ALA A 1 95 ? -20.589 2.636 20.711 1.00 71.19 95 ALA A C 1
ATOM 737 O O . ALA A 1 95 ? -21.104 2.366 21.799 1.00 71.19 95 ALA A O 1
ATOM 738 N N . GLY A 1 96 ? -19.626 3.555 20.601 1.00 61.84 96 GLY A N 1
ATOM 739 C CA . GLY A 1 96 ? -19.202 4.447 21.680 1.00 61.84 96 GLY A CA 1
ATOM 740 C C . GLY A 1 96 ? -20.293 5.441 22.081 1.00 61.84 96 GLY A C 1
ATOM 741 O O . GLY A 1 96 ? -20.538 5.620 23.274 1.00 61.84 96 GLY A O 1
ATOM 742 N N . PHE A 1 97 ? -20.996 6.007 21.098 1.00 57.59 97 PHE A N 1
ATOM 743 C CA . PHE A 1 97 ? -22.090 6.960 21.304 1.00 57.59 97 PHE A CA 1
ATOM 744 C C . PHE A 1 97 ? -23.338 6.325 21.943 1.00 57.59 97 PHE A C 1
ATOM 746 O O . PHE A 1 97 ? -24.020 6.969 22.736 1.00 57.59 97 PHE A O 1
ATOM 753 N N . ASN A 1 98 ? -23.628 5.051 21.649 1.00 55.91 98 ASN A N 1
ATOM 754 C CA . ASN A 1 98 ? -24.815 4.350 22.159 1.00 55.91 98 ASN A CA 1
ATOM 755 C C . ASN A 1 98 ? -24.590 3.597 23.488 1.00 55.91 98 ASN A C 1
ATO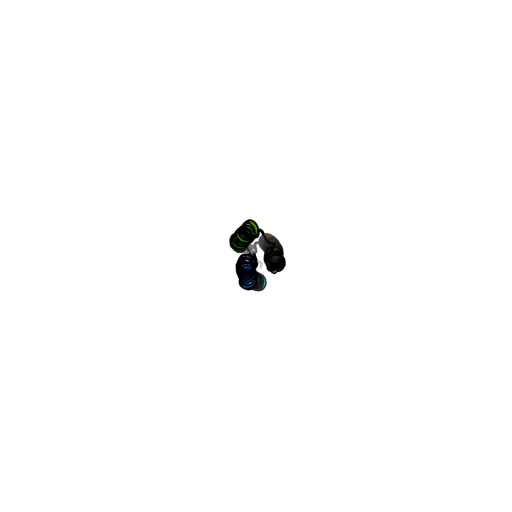M 757 O O . ASN A 1 98 ? -25.416 2.771 23.886 1.00 55.91 98 ASN A O 1
ATOM 761 N N . ARG A 1 99 ? -23.478 3.846 24.198 1.00 51.66 99 ARG A N 1
ATOM 762 C CA . ARG A 1 99 ? -23.329 3.352 25.574 1.00 51.66 99 ARG A CA 1
ATOM 763 C C . ARG A 1 99 ? -24.246 4.167 26.489 1.00 51.66 99 ARG A C 1
ATOM 765 O O . ARG A 1 99 ? -24.044 5.376 26.598 1.00 51.66 99 ARG A O 1
ATOM 772 N N . PRO A 1 100 ? -25.220 3.553 27.191 1.00 49.91 100 PRO A N 1
ATOM 773 C CA . PRO A 1 100 ? -25.971 4.284 28.197 1.00 49.91 100 PRO A CA 1
ATOM 774 C C . PRO A 1 100 ? -24.978 4.803 29.238 1.00 49.91 100 PRO A C 1
ATOM 776 O O . PRO A 1 100 ? -24.178 4.035 29.777 1.00 49.91 100 PRO A O 1
ATOM 779 N N . HIS A 1 101 ? -25.023 6.107 29.523 1.00 50.78 101 HIS A N 1
ATOM 780 C CA . HIS A 1 101 ? -24.395 6.656 30.716 1.00 50.78 101 HIS A CA 1
ATOM 781 C C . HIS A 1 101 ? -24.971 5.901 31.918 1.00 50.78 101 HIS A C 1
ATOM 783 O O . HIS A 1 101 ? -26.073 6.191 32.383 1.00 50.78 101 HIS A O 1
ATOM 789 N N . SER A 1 102 ? -24.232 4.927 32.446 1.00 55.44 102 SER A N 1
ATOM 790 C CA . SER A 1 102 ? -24.492 4.342 33.757 1.00 55.44 102 SER A CA 1
ATOM 791 C C . SER A 1 102 ? -24.100 5.371 34.822 1.00 55.44 102 SER A C 1
ATOM 793 O O . SER A 1 102 ? -23.098 5.230 35.514 1.00 55.44 102 SER A O 1
ATOM 795 N N . GLY A 1 103 ? -24.867 6.459 34.885 1.00 48.81 103 GLY A N 1
ATOM 796 C CA . GLY A 1 103 ? -24.824 7.496 35.913 1.00 48.81 103 GLY A CA 1
ATOM 797 C C . GLY A 1 103 ? -26.042 7.431 36.835 1.00 48.81 103 GLY A C 1
ATOM 798 O O . GLY A 1 103 ? -26.401 8.431 37.450 1.00 48.81 103 GLY A O 1
ATOM 799 N N . GLY A 1 104 ? -26.708 6.273 36.910 1.00 41.41 104 GLY A N 1
ATOM 800 C CA . GLY A 1 104 ? -27.778 6.028 37.868 1.00 41.41 104 GLY A CA 1
ATOM 801 C C . GLY A 1 104 ? -27.212 6.017 39.282 1.00 41.41 104 GLY A C 1
ATOM 802 O O . GLY A 1 104 ? -26.695 5.001 39.738 1.00 41.41 104 GLY A O 1
ATOM 803 N N . LYS A 1 105 ? -27.308 7.156 39.974 1.00 49.47 105 LYS A N 1
ATOM 804 C CA . LYS A 1 105 ? -27.266 7.212 41.438 1.00 49.47 105 LYS A CA 1
ATOM 805 C C . LYS A 1 105 ? -28.247 6.159 41.965 1.00 49.47 105 LYS A C 1
ATOM 807 O O . LYS A 1 105 ? -29.441 6.252 41.686 1.00 49.47 105 LYS A O 1
ATOM 812 N N . ALA A 1 106 ? -27.746 5.175 42.707 1.00 50.84 106 ALA A N 1
ATOM 813 C CA . ALA A 1 106 ? -28.598 4.318 43.519 1.00 50.84 106 ALA A CA 1
ATOM 814 C C . ALA A 1 106 ? -29.440 5.215 44.449 1.00 50.84 106 ALA A C 1
ATOM 816 O O . ALA A 1 106 ? -28.874 6.150 45.030 1.00 50.84 106 ALA A O 1
ATOM 817 N N . PRO A 1 107 ? -30.760 4.998 44.584 1.00 40.94 107 PRO A N 1
ATOM 818 C CA . PRO A 1 107 ? -31.520 5.710 45.595 1.00 40.94 107 PRO A CA 1
ATOM 819 C C . PRO A 1 107 ? -31.011 5.281 46.975 1.00 40.94 107 PRO A C 1
ATOM 821 O O . PRO A 1 107 ? -30.884 4.091 47.267 1.00 40.94 107 PRO A O 1
ATOM 824 N N . LEU A 1 108 ? -30.675 6.279 47.792 1.00 44.84 108 LEU A N 1
ATOM 825 C CA . LEU A 1 108 ? -30.484 6.127 49.228 1.00 44.84 108 LEU A CA 1
ATOM 826 C C . LEU A 1 108 ? -31.804 5.617 49.815 1.00 44.84 108 LEU A C 1
ATOM 828 O O . LEU A 1 108 ? -32.854 6.205 49.575 1.00 44.84 108 LEU A O 1
ATOM 832 N N . SER A 1 109 ? -31.746 4.506 50.541 1.00 47.62 109 SER A N 1
ATOM 833 C CA . SER A 1 109 ? -32.837 4.032 51.385 1.00 47.62 109 SER A CA 1
ATOM 834 C C . SER A 1 109 ? -32.995 4.989 52.569 1.00 47.62 109 SER A C 1
ATOM 836 O O . SER A 1 109 ? -32.121 5.020 53.439 1.00 47.62 109 SER A O 1
ATOM 838 N N . GLU A 1 110 ? -34.074 5.768 52.575 1.00 45.69 110 GLU A N 1
ATOM 839 C CA . GLU A 1 110 ? -34.528 6.563 53.719 1.00 45.69 110 GLU A CA 1
ATOM 840 C C . GLU A 1 110 ? -35.494 5.731 54.582 1.00 45.69 110 GLU A C 1
ATOM 842 O O . GLU A 1 110 ? -36.476 5.183 54.085 1.00 45.69 110 GLU A O 1
ATOM 847 N N . ASP A 1 111 ? -35.137 5.651 55.865 1.00 38.91 111 ASP A N 1
ATOM 848 C CA . ASP A 1 111 ? -35.997 5.610 57.054 1.00 38.91 111 ASP A CA 1
ATOM 849 C C . ASP A 1 111 ? -37.011 4.468 57.258 1.00 38.91 111 ASP A C 1
ATOM 851 O O . ASP A 1 111 ? -38.183 4.547 56.897 1.00 38.91 111 ASP A O 1
ATOM 855 N N . ASP A 1 112 ? -36.576 3.474 58.043 1.00 39.19 112 ASP A N 1
ATOM 856 C CA . ASP A 1 112 ? -37.443 2.716 58.953 1.00 39.19 112 ASP A CA 1
ATOM 857 C C . ASP A 1 112 ? -37.649 3.560 60.227 1.00 39.19 112 ASP A C 1
ATOM 859 O O . ASP A 1 112 ? -36.869 3.509 61.185 1.00 39.19 112 ASP A O 1
ATOM 863 N N . ALA A 1 113 ? -38.681 4.404 60.200 1.00 40.56 113 ALA A N 1
ATOM 864 C CA . ALA A 1 113 ? -39.179 5.142 61.351 1.00 40.56 113 ALA A CA 1
ATOM 865 C C . ALA A 1 113 ? -40.643 4.757 61.618 1.00 40.56 113 ALA A C 1
ATOM 867 O O . ALA A 1 113 ? -41.539 5.205 60.915 1.00 40.56 113 ALA A O 1
ATOM 868 N N . ALA A 1 114 ? -40.816 3.977 62.689 1.00 40.53 114 ALA A N 1
ATOM 869 C CA . ALA A 1 114 ? -41.978 3.867 63.576 1.00 40.53 114 ALA A CA 1
ATOM 870 C C . ALA A 1 114 ? -43.353 3.485 62.989 1.00 40.53 114 ALA A C 1
ATOM 872 O O . ALA A 1 114 ? -43.973 4.269 62.286 1.00 40.53 114 ALA A O 1
ATOM 873 N N . GLU A 1 115 ? -43.916 2.384 63.502 1.00 38.47 115 GLU A N 1
ATOM 874 C CA . GLU A 1 115 ? -45.278 2.385 64.058 1.00 38.47 115 GLU A CA 1
ATOM 875 C C . GLU A 1 115 ? -45.474 1.224 65.063 1.00 38.47 115 GLU A C 1
ATOM 877 O O . GLU A 1 115 ? -45.1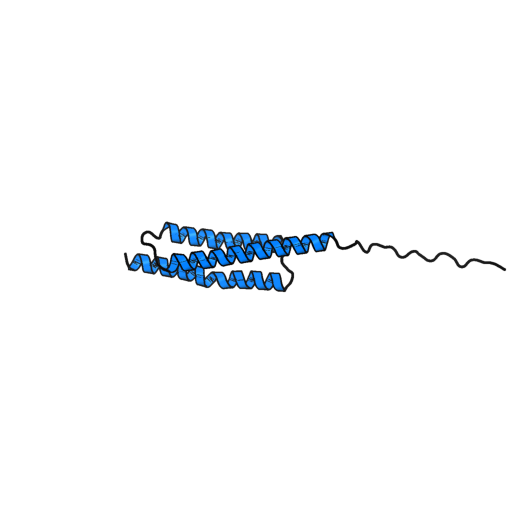33 0.081 64.770 1.00 38.47 115 GLU A O 1
ATOM 882 N N . GLU A 1 116 ? -45.968 1.624 66.245 1.00 40.97 116 GLU A N 1
ATOM 883 C CA . GLU A 1 116 ? -46.584 0.930 67.408 1.00 40.97 116 GLU A CA 1
ATOM 884 C C . GLU A 1 116 ? -46.011 -0.369 68.012 1.00 40.97 116 GLU A C 1
ATOM 886 O O . GLU A 1 116 ? -46.172 -1.473 67.445 1.00 40.97 116 GLU A O 1
#

Secondary structure (DSSP, 8-state):
-HHHHHHHHHHHHHHHHHHHHHHHHHHHHHHTT---HHHHHHHHHHHHHHHHHHHHHHTT-TT--TTHHHHHHHHHHHHHHHHHHHHHHHHHHHHHHTS-----PPPP--------

Radius of gyration: 26.03 Å; chains: 1; bounding box: 65×17×91 Å

Sequence (116 aa):
MAEQRAERDAEYAEVVERTPAFLAEIQTETARGRATYAEVEESEADLERFEKWLAGIAARDYFNAPGGAAARAAVQQCRHALADFERAALHADTAGFNRPHSGGKAPLSEDDAAEE

InterPro domains:
  IPR046858 ChrB, N-terminal [PF20229] (5-87)

Organism: NCBI:txid58121

pLDDT: mean 87.52, std 19.64, range [38.47, 98.88]